Protein 6T7O (pdb70)

Solvent-accessible surface area: 7210 Å² total; per-residue (Å²): 211,37,77,48,59,152,39,187,24,126,33,138,147,57,18,42,11,106,64,0,0,95,51,0,52,141,57,57,94,71,26,7,6,0,27,0,112,118,53,119,15,11,0,0,0,36,88,79,222,81,55,67,16,0,7,16,50,9,144,200,53,83,52,58,155,44,187,22,132,28,131,160,52,18,52,23,88,73,0,0,96,54,0,56,155,78,63,85,61,23,9,5,0,21,3,144,119,66,110,11,15,0,0,0,37,92,69,218,81,47,76,25,0,3,15,53,10,144

Sequence (118 aa):
MIEIIRSKEFSLKPMDSSEEAVLQMNLLGHDDFFVFTDRETDGTSIVYRRKKDGKYGLIQTSMIEIIRSKEFSLKPMDSEEEEAVLQMNLLGHDDFFVFTDRETDGTSIVYRRKDGKYGLIQTS

B-factor: mean 35.86, std 9.88, range [21.12, 72.55]

Radius of gyration: 13.24 Å; Cα contacts (8 Å, |Δi|>4): 255; chains: 2; bounding box: 34×37×26 Å

Organism: Staphylococcus aureus (strain NCTC 8325 / PS 47) (NCBI:txid93061)

Nearest PDB structures (foldseek):
  6t7o-assembly1_B  TM=1.017E+00  e=2.211E-11  Staphylococcus aureus subsp. aureus NCTC 8325
  5nko-assembly1_B  TM=8.757E-01  e=3.775E-09  Staphylococcus aureus subsp. aureus NCTC 8325
  3ka5-assembly1_A  TM=9.323E-01  e=1.352E-07  Clostridium acetobutylicum
  3k2t-assembly1_A  TM=8.624E-01  e=4.654E-07  Listeria monocytogenes
  3lyv-assembly1_B-2  TM=8.028E-01  e=2.275E-07  Streptococcus pyogenes serotype M6

Secondary structure (DSSP, 8-state):
---EEEE--S--S-B-HHHHHHHHHHHT-SEEEEEBTTTSSEEEEEE-TTS-EEEEE--/---EEE---S--S-B-HHHHHHHHHHHT-SEEEEEBTTTSSEEEEEE-TTS-EEEEE--

Structure (mmCIF, N/CA/C/O backbone):
data_6T7O
#
_entry.id   6T7O
#
_cell.length_a   45.855
_cell.length_b   45.855
_cell.length_c   117.644
_cell.angle_alpha   90.000
_cell.angle_beta   90.000
_cell.angle_gamma   90.000
#
_symmetry.space_group_name_H-M   'P 41 21 2'
#
loop_
_entity.id
_entity.type
_entity.pdbx_description
1 polymer 'Ribosome hibernation promotion factor'
2 water water
#
loop_
_atom_site.group_PDB
_atom_site.id
_atom_site.type_symbol
_atom_site.label_atom_id
_atom_site.label_alt_id
_atom_site.label_comp_id
_atom_site.label_asym_id
_atom_site.label_entity_id
_atom_site.label_seq_id
_atom_site.pdbx_PDB_ins_code
_atom_site.Cartn_x
_atom_site.Cartn_y
_atom_site.Cartn_z
_atom_site.occupancy
_atom_site.B_iso_or_equiv
_atom_site.auth_seq_id
_atom_site.auth_comp_id
_atom_site.auth_asym_id
_atom_site.auth_atom_id
_atom_site.pdbx_PDB_model_num
ATOM 1 N N . MET A 1 1 ? -45.62900 8.05300 -13.42100 0.825 48.87823 1 MET A N 1
ATOM 2 C CA . MET A 1 1 ? -44.23600 8.43400 -13.59700 0.825 47.01409 1 MET A CA 1
ATOM 3 C C . MET A 1 1 ? -43.31600 7.42300 -12.94500 0.825 44.70060 1 MET A C 1
ATOM 4 O O . MET A 1 1 ? -43.74100 6.62500 -12.13100 0.825 43.82854 1 MET A O 1
ATOM 9 N N . ILE A 1 2 ? -42.05400 7.46000 -13.34400 1.000 41.55325 2 ILE A N 1
ATOM 10 C CA . ILE A 1 2 ? -41.02400 6.65500 -12.70900 1.000 42.89503 2 ILE A CA 1
ATOM 11 C C . ILE A 1 2 ? -40.53000 7.40900 -11.48700 1.000 43.05851 2 ILE A C 1
ATOM 12 O O . ILE A 1 2 ? -39.97800 8.50700 -11.61600 1.000 45.80853 2 ILE A O 1
ATOM 17 N N . GLU A 1 3 ? -40.71400 6.81100 -10.30700 0.901 38.31268 3 GLU A N 1
ATOM 18 C CA . GLU A 1 3 ? -40.30100 7.39100 -9.04200 0.901 39.03910 3 GLU A CA 1
ATOM 19 C C . GLU A 1 3 ? -39.05000 6.66900 -8.57200 0.901 37.37875 3 GLU A C 1
ATOM 20 O O . GLU A 1 3 ? -39.07400 5.46300 -8.30900 0.901 38.36820 3 GLU A O 1
ATOM 26 N N . ILE A 1 4 ? -37.95900 7.39700 -8.47500 1.000 36.60283 4 ILE A N 1
ATOM 27 C CA . ILE A 1 4 ? -36.66300 6.80300 -8.19900 1.000 37.72356 4 ILE A CA 1
ATOM 28 C C . ILE A 1 4 ? -36.18000 7.29700 -6.85300 1.000 38.17145 4 ILE A C 1
ATOM 29 O O . ILE A 1 4 ? -36.15300 8.50800 -6.61100 1.000 42.27887 4 ILE A O 1
ATOM 34 N N . ILE A 1 5 ? -35.81300 6.35600 -5.98000 1.000 36.35826 5 ILE A N 1
ATOM 35 C CA . ILE A 1 5 ? -35.41500 6.62500 -4.59200 1.000 38.54562 5 ILE A CA 1
ATOM 36 C C . ILE A 1 5 ? -33.97800 6.18200 -4.42900 1.000 39.18603 5 ILE A C 1
ATOM 37 O O . ILE A 1 5 ? -33.67500 4.99000 -4.56600 1.000 38.81423 5 ILE A O 1
ATOM 42 N N . ARG A 1 6 ? -33.09600 7.12500 -4.12400 1.000 39.49186 6 ARG A N 1
ATOM 43 C CA . ARG A 1 6 ? -31.70600 6.75500 -3.97600 1.000 40.74775 6 ARG A CA 1
ATOM 44 C C . ARG A 1 6 ? -31.52900 5.85800 -2.75200 1.000 38.37507 6 ARG A C 1
ATOM 45 O O . ARG A 1 6 ? -32.13800 6.07700 -1.68000 1.000 42.78021 6 ARG A O 1
ATOM 53 N N . SER A 1 7 ? -30.70400 4.83000 -2.90800 1.000 37.71280 7 SER A N 1
ATOM 54 C CA . SER A 1 7 ? -30.26500 4.02700 -1.77300 1.000 38.56405 7 SER A CA 1
ATOM 55 C C . SER A 1 7 ? -28.76200 3.84200 -1.80500 1.000 38.36389 7 SER A C 1
ATOM 56 O O . SER A 1 7 ? -28.09300 4.03900 -2.82200 1.000 40.79404 7 SER A O 1
ATOM 59 N N . LYS A 1 8 ? -28.22100 3.47600 -0.65600 1.000 39.86603 8 LYS A N 1
ATOM 60 C CA . LYS A 1 8 ? -26.79400 3.30300 -0.52000 1.000 41.63426 8 LYS A CA 1
ATOM 61 C C . LYS A 1 8 ? -26.32800 1.90600 -0.86100 1.000 39.26902 8 LYS A C 1
ATOM 62 O O . LYS A 1 8 ? -27.04900 0.93800 -0.69700 1.000 38.40504 8 LYS A O 1
ATOM 68 N N . GLU A 1 9 ? -25.09300 1.82300 -1.31500 1.000 36.82843 9 GLU A N 1
ATOM 69 C CA . GLU A 1 9 ? -24.41200 0.55900 -1.44600 1.000 34.76305 9 GLU A CA 1
ATOM 70 C C . GLU A 1 9 ? -24.38700 -0.12900 -0.09200 1.000 32.94713 9 GLU A C 1
ATOM 71 O O . GLU A 1 9 ? -24.23800 0.53100 0.92800 1.000 34.77958 9 GLU A O 1
ATOM 77 N N . PHE A 1 10 ? -24.52300 -1.44500 -0.08800 1.000 32.54485 10 PHE A N 1
ATOM 78 C CA . PHE A 1 10 ? -24.62300 -2.14800 1.19400 1.000 31.99089 10 PHE A CA 1
ATOM 79 C C . PHE A 1 10 ? -23.37200 -1.93500 2.03300 1.000 30.63735 10 PHE A C 1
ATOM 80 O O . PHE A 1 10 ? -23.44500 -1.60200 3.23800 1.000 31.04221 10 PHE A O 1
ATOM 88 N N . SER A 1 11 ? -22.21500 -2.12000 1.43800 1.000 30.93693 11 SER A N 1
ATOM 89 C CA . SER A 1 11 ? -20.97400 -1.92800 2.14900 1.000 30.95983 11 SER A CA 1
ATOM 90 C C . SER A 1 11 ? -19.98900 -1.26100 1.20900 1.000 32.86764 11 SER A C 1
ATOM 91 O O . SER A 1 11 ? -19.99900 -1.53200 0.00200 1.000 34.13311 11 SER A O 1
ATOM 94 N N . LEU A 1 12 ? -19.15000 -0.39500 1.74000 1.000 33.79359 12 LEU A N 1
ATOM 95 C CA . LEU A 1 12 ? -18.07700 0.15900 0.93700 1.000 34.09427 12 LEU A CA 1
ATOM 96 C C . LEU A 1 12 ? -16.80600 -0.64400 1.05500 1.000 33.78224 12 LEU A C 1
ATOM 97 O O . LEU A 1 12 ? -15.82900 -0.31900 0.38700 1.000 35.22474 12 LEU A O 1
ATOM 102 N N . LYS A 1 13 ? -16.80000 -1.68000 1.87900 1.000 31.89355 13 LYS A N 1
ATOM 103 C CA . LYS A 1 13 ? -15.61400 -2.49700 2.04600 1.000 33.03835 13 LYS A CA 1
ATOM 104 C C . LYS A 1 13 ? -15.38800 -3.28800 0.76700 1.000 30.32098 13 LYS A C 1
ATOM 105 O O . LYS A 1 13 ? -16.28400 -4.02500 0.37200 1.000 30.24940 13 LYS A O 1
ATOM 111 N N . PRO A 1 14 ? -14.22400 -3.19800 0.12200 1.000 30.89339 14 PRO A N 1
ATOM 112 C CA . PRO A 1 14 ? -13.98400 -4.03400 -1.05900 1.000 27.76358 14 PRO A CA 1
ATOM 113 C C . PRO A 1 14 ? -14.06500 -5.50000 -0.71300 1.000 27.06573 14 PRO A C 1
ATOM 114 O O . PRO A 1 14 ? -13.67500 -5.93900 0.37900 1.000 29.33583 14 PRO A O 1
ATOM 118 N N . MET A 1 15 ? -14.55900 -6.27900 -1.67300 1.000 24.63968 15 MET A N 1
ATOM 119 C CA . MET A 1 15 ? -14.64100 -7.70700 -1.47400 1.000 23.30085 15 MET A CA 1
ATOM 120 C C . MET A 1 15 ? -14.49300 -8.41000 -2.81300 1.000 21.65364 15 MET A C 1
ATOM 121 O O . MET A 1 15 ? -14.62600 -7.78400 -3.88800 1.000 24.37518 15 MET A O 1
ATOM 126 N N . ASP A 1 16 ? -14.25100 -9.70700 -2.73600 1.000 23.07257 16 ASP A N 1
ATOM 127 C CA . ASP A 1 16 ? -14.15000 -10.50700 -3.95000 1.000 23.39350 16 ASP A CA 1
ATOM 128 C C . ASP A 1 16 ? -15.54600 -10.91600 -4.41200 1.000 22.86341 16 ASP A C 1
ATOM 129 O O . ASP A 1 16 ? -16.50600 -10.91800 -3.65900 1.000 24.27819 16 ASP A O 1
ATOM 134 N N . SER A 1 17 ? -15.67300 -11.24700 -5.69600 1.000 24.42768 17 SER A N 1
ATOM 135 C CA A SER A 1 17 ? -16.97500 -11.61600 -6.22400 0.430 22.89183 17 SER A CA 1
ATOM 136 C CA B SER A 1 17 ? -16.99600 -11.57500 -6.18500 0.570 23.08925 17 SER A CA 1
ATOM 137 C C . SER A 1 17 ? -17.58800 -12.80200 -5.48700 1.000 23.29186 17 SER A C 1
ATOM 138 O O . SER A 1 17 ? -18.80100 -12.85400 -5.29500 1.000 24.17067 17 SER A O 1
ATOM 143 N N . GLU A 1 18 ? -16.76400 -13.77300 -5.08000 1.000 24.25978 18 GLU A N 1
ATOM 144 C CA . GLU A 1 18 ? -17.33600 -14.92100 -4.37500 1.000 23.48835 18 GLU A CA 1
ATOM 145 C C . GLU A 1 18 ? -17.87100 -14.49700 -3.00500 1.000 23.48478 18 GLU A C 1
ATOM 146 O O . GLU A 1 18 ? -18.87600 -15.05100 -2.53600 1.000 24.33808 18 GLU A O 1
ATOM 152 N N . GLU A 1 19 ? -17.27300 -13.47000 -2.41400 1.000 23.09703 19 GLU A N 1
ATOM 153 C CA . GLU A 1 19 ? -17.80100 -12.95000 -1.16200 1.000 23.93694 19 GLU A CA 1
ATOM 154 C C . GLU A 1 19 ? -19.06200 -12.14900 -1.39000 1.000 23.74265 19 GLU A C 1
ATOM 155 O O . GLU A 1 19 ? -19.97100 -12.14400 -0.54700 1.000 24.90422 19 GLU A O 1
ATOM 161 N N . ALA A 1 20 ? -19.17400 -11.46100 -2.53300 1.000 23.30677 20 ALA A N 1
ATOM 162 C CA . A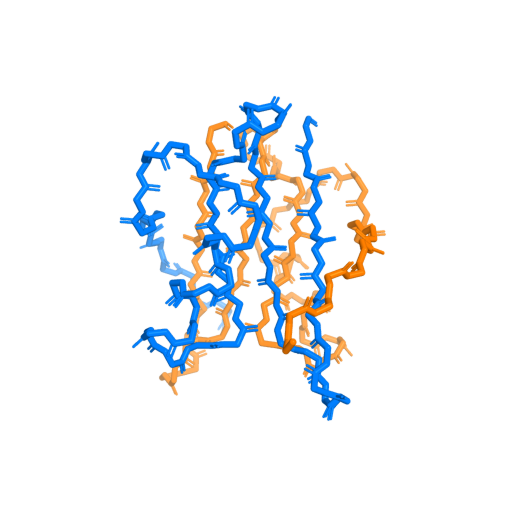LA A 1 20 ? -20.41800 -10.77800 -2.84500 1.000 21.68492 20 ALA A CA 1
ATOM 163 C C . ALA A 1 20 ? -21.55300 -11.76400 -3.05300 1.000 21.7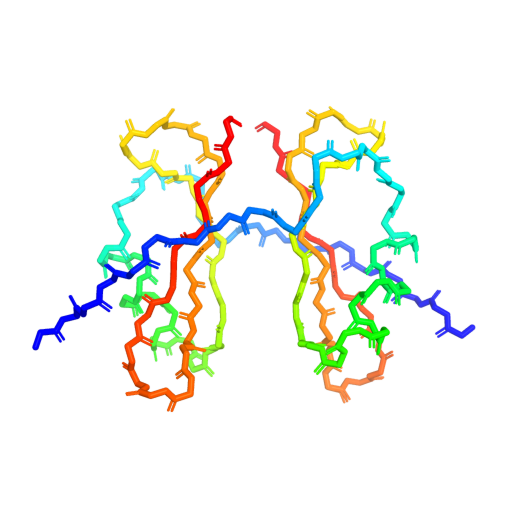0513 20 ALA A C 1
ATOM 164 O O . ALA A 1 20 ? -22.70000 -11.48400 -2.67100 1.000 24.13700 20 ALA A O 1
ATOM 166 N N . VAL A 1 21 ? -21.25700 -12.92800 -3.65700 1.000 22.47253 21 VAL A N 1
ATOM 167 C CA . VAL A 1 21 ? -22.27300 -13.96700 -3.78700 1.000 24.12169 21 VAL A CA 1
ATOM 168 C C . VAL A 1 21 ? -22.75300 -14.41600 -2.40800 1.000 24.18516 21 VAL A C 1
ATOM 169 O O . VAL A 1 21 ? -23.95800 -14.53500 -2.16300 1.000 25.14792 21 VAL A O 1
ATOM 173 N N . LEU A 1 22 ? -21.81200 -14.63100 -1.48900 1.000 24.88961 22 LEU A N 1
ATOM 174 C CA . LEU A 1 22 ? -22.23500 -14.98700 -0.13200 1.000 25.39922 22 LEU A CA 1
ATOM 175 C C . LEU A 1 22 ? -23.10700 -13.90900 0.47700 1.000 26.76304 22 LEU A C 1
ATOM 176 O O . LEU A 1 22 ? -24.07400 -14.22600 1.20100 1.000 28.57593 22 LEU A O 1
ATOM 181 N N . GLN A 1 23 ? -22.73200 -12.63700 0.29400 1.000 24.92315 23 GLN A N 1
ATOM 182 C CA . GLN A 1 23 ? -23.57000 -11.54500 0.79700 1.000 26.70453 23 GLN A CA 1
ATOM 183 C C . GLN A 1 23 ? -24.94200 -11.59400 0.17800 1.000 26.68726 23 GLN A C 1
ATOM 184 O O . GLN A 1 23 ? -25.96000 -11.45400 0.85500 1.000 29.34570 23 GLN A O 1
ATOM 190 N N . MET A 1 24 ? -24.98500 -11.70300 -1.15300 1.000 24.73823 24 MET A N 1
ATOM 191 C CA . MET A 1 24 ? -26.26600 -11.73100 -1.83300 1.000 25.54888 24 MET A CA 1
ATOM 192 C C . MET A 1 24 ? -27.15900 -12.84000 -1.29300 1.000 28.01161 24 MET A C 1
ATOM 193 O O . MET A 1 24 ? -28.36900 -12.63600 -1.08700 1.000 29.35775 24 MET A O 1
ATOM 198 N N . ASN A 1 25 ? -26.58600 -14.01300 -1.05600 1.000 28.43103 25 ASN A N 1
ATOM 199 C CA . ASN A 1 25 ? -27.37100 -15.13000 -0.55800 1.000 30.42141 25 ASN A CA 1
ATOM 200 C C . ASN A 1 25 ? -27.78400 -14.90600 0.88500 1.000 33.21897 25 ASN A C 1
ATOM 201 O O . ASN A 1 25 ? -28.90400 -15.25800 1.27700 1.000 34.74885 25 ASN A O 1
ATOM 206 N N . LEU A 1 26 ? -26.90100 -14.29300 1.67200 1.000 31.95587 26 LEU A N 1
ATOM 207 C CA . LEU A 1 26 ? -27.21800 -14.03700 3.06800 1.000 35.46182 26 LEU A CA 1
ATOM 208 C C . LEU A 1 26 ? -28.37700 -13.06600 3.16800 1.000 35.79511 26 LEU A C 1
ATOM 209 O O . LEU A 1 26 ? -29.25400 -13.20600 4.04100 1.000 38.39285 26 LEU A O 1
ATOM 214 N N . LEU A 1 27 ? -28.40500 -12.07900 2.27900 1.000 35.06303 27 LEU A N 1
ATOM 215 C CA . LEU A 1 27 ? -29.42000 -11.05200 2.24600 1.000 37.09112 27 LEU A CA 1
ATOM 216 C C . LEU A 1 27 ? -30.65500 -11.49800 1.49200 1.000 38.73630 27 LEU A C 1
ATOM 217 O O . LEU A 1 27 ? -31.71600 -10.87200 1.63400 1.000 43.17580 27 LEU A O 1
ATOM 222 N N . GLY A 1 28 ? -30.55900 -12.60600 0.76200 1.000 37.54771 28 GLY A N 1
ATOM 223 C CA . GLY A 1 28 ? -31.70800 -13.15300 0.06200 1.000 38.83286 28 GLY A CA 1
ATOM 224 C C . GLY A 1 28 ? -32.14600 -12.33200 -1.12300 1.000 39.33695 28 GLY A C 1
ATOM 225 O O . GLY A 1 28 ? -33.33500 -12.30100 -1.43700 1.000 41.27973 28 GLY A O 1
ATOM 226 N N . HIS A 1 29 ? -31.22700 -11.63000 -1.75800 1.000 38.09589 29 HIS A N 1
ATOM 227 C CA . HIS A 1 29 ? -31.53000 -10.80800 -2.91700 1.000 38.40938 29 HIS A CA 1
ATOM 228 C C . HIS A 1 29 ? -31.07800 -11.51300 -4.18200 1.000 33.42422 29 HIS A C 1
ATOM 229 O O . HIS A 1 29 ? -30.40600 -12.54300 -4.14000 1.000 36.30347 29 HIS A O 1
ATOM 236 N N A ASP A 1 30 ? -31.46700 -10.96100 -5.32500 0.577 32.60152 30 ASP A N 1
ATOM 237 N N B ASP A 1 30 ? -31.48600 -10.94900 -5.32200 0.423 32.43997 30 ASP A N 1
ATOM 238 C CA A ASP A 1 30 ? -31.07200 -11.54700 -6.60100 0.577 30.10023 30 ASP A CA 1
ATOM 239 C CA B ASP A 1 30 ? -31.13800 -11.48600 -6.63400 0.423 30.21773 30 ASP A CA 1
ATOM 240 C C A ASP A 1 30 ? -30.04200 -10.70100 -7.34400 0.577 28.01835 30 ASP A C 1
ATOM 241 C C B ASP A 1 30 ? -29.98200 -10.75300 -7.29700 0.423 27.74455 30 ASP A C 1
ATOM 242 O O A ASP A 1 30 ? -29.67300 -11.04500 -8.47300 0.577 27.63343 30 ASP A O 1
ATOM 243 O O B ASP A 1 30 ? -29.48900 -11.22000 -8.33300 0.423 26.21282 30 ASP A O 1
ATOM 252 N N . PHE A 1 31 ? -29.53100 -9.63900 -6.72300 1.000 25.46261 31 PHE A N 1
ATOM 253 C CA . PHE A 1 31 ? -28.34400 -8.94200 -7.19300 1.000 24.36210 31 PHE A CA 1
ATOM 254 C C . PHE A 1 31 ? -27.66700 -8.32900 -5.99100 1.000 22.96963 31 PHE A C 1
ATOM 255 O O . PHE A 1 31 ? -28.28300 -8.15500 -4.92900 1.000 25.03447 31 PHE A O 1
ATOM 263 N N . PHE A 1 32 ? -26.39400 -8.01600 -6.14800 1.000 22.64640 32 PHE A N 1
ATOM 264 C CA . PHE A 1 32 ? -25.68600 -7.37300 -5.04100 1.000 22.68852 32 PHE A CA 1
ATOM 265 C C . PHE A 1 32 ? -24.57600 -6.51200 -5.59600 1.000 21.59274 32 PHE A C 1
ATOM 266 O O . PHE A 1 32 ? -23.72000 -7.01500 -6.34300 1.000 22.72707 32 PHE A O 1
ATOM 274 N N . VAL A 1 33 ? -24.55800 -5.24300 -5.17300 1.000 22.92594 33 VAL A N 1
ATOM 275 C CA . VAL A 1 33 ? -23.59600 -4.25900 -5.64900 1.000 23.56609 33 VAL A CA 1
ATOM 276 C C . VAL A 1 33 ? -22.47000 -4.16600 -4.64000 1.000 21.79401 33 VAL A C 1
ATOM 277 O O . VAL A 1 33 ? -22.73100 -4.08100 -3.42700 1.000 25.15728 33 VAL A O 1
ATOM 281 N N . PHE A 1 34 ? -21.24400 -4.13200 -5.12700 1.000 24.06725 34 PHE A N 1
ATOM 282 C CA . PHE A 1 34 ? -20.08400 -4.09900 -4.24000 1.000 23.49282 34 PHE A CA 1
ATOM 283 C C . PHE A 1 34 ? -18.91000 -3.44600 -4.91700 1.000 24.91028 34 PHE A C 1
ATOM 284 O O . PHE A 1 34 ? -18.89200 -3.26200 -6.13300 1.000 24.62621 34 PHE A O 1
ATOM 292 N N . THR A 1 35 ? -17.94200 -3.02000 -4.10100 1.000 25.75438 35 THR A N 1
ATOM 293 C CA . THR A 1 35 ? -16.65800 -2.58000 -4.61200 1.000 26.05877 35 THR A CA 1
ATOM 294 C C . THR A 1 35 ? -15.77500 -3.81100 -4.73600 1.000 25.27907 35 THR A C 1
ATOM 295 O O . THR A 1 35 ? -15.60600 -4.56600 -3.77700 1.000 26.71778 35 THR A O 1
ATOM 299 N N . ASP A 1 36 ? -15.29300 -4.05500 -5.94600 1.000 26.29958 36 ASP A N 1
ATOM 300 C CA . ASP A 1 36 ? -14.60900 -5.27800 -6.29400 1.000 25.33181 36 ASP A CA 1
ATOM 301 C C . ASP A 1 36 ? -13.14800 -5.15300 -5.89600 1.000 28.36227 36 ASP A C 1
ATOM 302 O O . ASP A 1 36 ? -12.44800 -4.24700 -6.35900 1.000 30.35585 36 ASP A O 1
ATOM 307 N N . ARG A 1 37 ? -12.67200 -6.08500 -5.06400 1.000 28.00448 37 ARG A N 1
ATOM 308 C CA . ARG A 1 37 ? -11.27400 -6.05400 -4.65500 1.000 30.67250 37 ARG A CA 1
ATOM 309 C C . ARG A 1 37 ? -10.33000 -6.22600 -5.83700 1.000 34.02634 37 ARG A C 1
ATOM 310 O O . ARG A 1 37 ? -9.20600 -5.70500 -5.81200 1.000 35.62689 37 ARG A O 1
ATOM 318 N N . GLU A 1 38 ? -10.77400 -6.93900 -6.88400 1.000 33.81453 38 GLU A N 1
ATOM 319 C CA . GLU A 1 38 ? -9.90600 -7.20600 -8.03100 1.000 37.99119 38 GLU A CA 1
ATOM 320 C C . GLU A 1 38 ? -9.66600 -5.95700 -8.85000 1.000 40.21206 38 GLU A C 1
ATOM 321 O O . GLU A 1 38 ? -8.61300 -5.82500 -9.47400 1.000 43.55027 38 GLU A O 1
ATOM 327 N N . THR A 1 39 ? -10.63700 -5.05500 -8.91300 1.000 37.16413 39 THR A N 1
ATOM 328 C CA . THR A 1 39 ? -10.56600 -3.93400 -9.83500 1.000 38.97587 39 THR A CA 1
ATOM 329 C C . THR A 1 39 ? -10.58000 -2.57100 -9.17000 1.000 38.61705 39 THR A C 1
ATOM 330 O O . THR A 1 39 ? -10.29000 -1.58500 -9.85100 1.000 41.60750 39 THR A O 1
ATOM 334 N N . ASP A 1 40 ? -10.96500 -2.48200 -7.89200 0.826 36.93500 40 ASP A N 1
ATOM 335 C CA . ASP A 1 40 ? -11.26800 -1.23600 -7.18700 0.826 36.65999 40 ASP A CA 1
ATOM 336 C C . ASP A 1 40 ? -12.44600 -0.49900 -7.80100 0.826 36.99403 40 ASP A C 1
ATOM 337 O O . ASP A 1 40 ? -12.66400 0.67900 -7.50000 0.826 38.73252 40 ASP A O 1
ATOM 342 N N . GLY A 1 41 ? -13.21000 -1.16400 -8.65600 1.000 34.76449 41 GLY A N 1
ATOM 343 C CA . GLY A 1 41 ? -14.39400 -0.59500 -9.25500 1.000 34.05493 41 GLY A CA 1
ATOM 344 C C . GLY A 1 41 ? -15.67200 -1.24900 -8.74800 1.000 31.32035 41 GLY A C 1
ATOM 345 O O . GLY A 1 41 ? -15.68000 -2.17100 -7.93900 1.000 33.14174 41 GLY A O 1
ATOM 346 N N . THR A 1 42 ? -16.78200 -0.74100 -9.24900 1.000 28.64661 42 THR A N 1
ATOM 347 C CA . THR A 1 42 ? -18.08100 -1.26800 -8.85900 1.000 27.40390 42 THR A CA 1
ATOM 348 C C . THR A 1 42 ? -18.41700 -2.51100 -9.65100 1.000 25.22540 42 THR A C 1
ATOM 349 O O . THR A 1 42 ? -18.36000 -2.51400 -10.88600 1.000 28.16915 42 THR A O 1
ATOM 353 N N . SER A 1 43 ? -18.74000 -3.56600 -8.96700 1.000 24.00181 43 SER A N 1
ATOM 354 C CA . SER A 1 43 ? -19.20100 -4.79700 -9.57100 1.000 23.07234 43 SER A CA 1
ATOM 355 C C . SER A 1 43 ? -20.56900 -5.17600 -9.03800 1.000 22.96627 43 SER A C 1
ATOM 356 O O . SER A 1 43 ? -21.01600 -4.70600 -7.97400 1.000 23.44373 43 SER A O 1
ATOM 359 N N . ILE A 1 44 ? -21.25800 -6.02800 -9.79000 1.000 22.25293 44 ILE A N 1
ATOM 360 C CA . ILE A 1 44 ? -22.58100 -6.47100 -9.41900 1.000 21.20846 44 ILE A CA 1
ATOM 361 C C . ILE A 1 44 ? -22.64000 -7.96300 -9.68200 1.000 21.11847 44 ILE A C 1
ATOM 362 O O . ILE A 1 44 ? -22.42100 -8.41700 -10.81600 1.000 24.42873 44 ILE A O 1
ATOM 367 N N . VAL A 1 45 ? -22.91200 -8.74700 -8.65100 1.000 21.80071 45 VAL A N 1
ATOM 368 C CA . VAL A 1 45 ? -23.24700 -10.14700 -8.87500 1.000 21.17350 45 VAL A CA 1
ATOM 369 C C . VAL A 1 45 ? -24.75400 -10.28200 -8.91200 1.000 21.80366 45 VAL A C 1
ATOM 370 O O . VAL A 1 45 ? -25.49400 -9.46600 -8.37500 1.000 23.02528 45 VAL A O 1
ATOM 374 N N . TYR A 1 46 ? -25.21900 -11.31700 -9.59600 1.000 22.62320 46 TYR A N 1
ATOM 375 C CA . TYR A 1 46 ? -26.65100 -11.53000 -9.68600 1.000 22.74928 46 TYR A CA 1
ATOM 376 C C . TYR A 1 46 ? -26.95400 -13.01100 -9.83800 1.000 25.53927 46 TYR A C 1
ATOM 377 O O . TYR A 1 46 ? -26.11600 -13.81500 -10.23100 1.000 26.82214 46 TYR A O 1
ATOM 386 N N . ARG A 1 47 ? -28.16900 -13.35100 -9.47600 1.000 27.51344 47 ARG A N 1
ATOM 387 C CA . ARG A 1 47 ? -28.64000 -14.72500 -9.47600 1.000 31.08333 47 ARG A CA 1
ATOM 388 C C . ARG A 1 47 ? -29.17200 -15.06800 -10.86300 1.000 32.50781 47 ARG A C 1
ATOM 389 O O . ARG A 1 47 ? -30.05300 -14.38600 -11.38600 1.000 35.69558 47 ARG A O 1
ATOM 397 N N . ARG A 1 48 ? -28.62600 -16.12800 -11.46000 1.000 32.74395 48 ARG A N 1
ATOM 398 C CA . ARG A 1 48 ? -29.20100 -16.64900 -12.69600 1.000 36.18192 48 ARG A CA 1
ATOM 399 C C . ARG A 1 48 ? -30.24700 -17.71100 -12.37400 1.000 39.17235 48 ARG A C 1
ATOM 400 O O . ARG A 1 48 ? -30.22100 -18.32400 -11.31100 1.000 37.90995 48 ARG A O 1
ATOM 408 N N A LYS A 1 49 ? -31.17600 -17.93400 -13.31700 0.491 42.09114 49 LYS A N 1
ATOM 409 N N B LYS A 1 49 ? -31.17800 -17.91500 -13.32000 0.509 42.50654 49 LYS A N 1
ATOM 410 C CA A LYS A 1 49 ? -32.21100 -18.93800 -13.08100 0.491 43.74709 49 LYS A CA 1
ATOM 411 C CA B LYS A 1 49 ? -32.20500 -18.93500 -13.13800 0.509 44.58519 49 LYS A CA 1
ATOM 412 C C A LYS A 1 49 ? -31.67300 -20.36400 -13.15200 0.491 45.39551 49 LYS A C 1
ATOM 413 C C B LYS A 1 49 ? -31.58800 -20.32100 -12.98400 0.509 46.01266 49 LYS A C 1
ATOM 414 O O A LYS A 1 49 ? -32.38300 -21.29500 -12.74800 0.491 46.67620 49 LYS A O 1
ATOM 415 O O B LYS A 1 49 ? -32.12600 -21.16500 -12.25300 0.509 47.42356 49 LYS A O 1
ATOM 426 N N . ASP A 1 50 ? -30.44000 -20.55600 -13.62500 1.000 45.01066 50 ASP A N 1
ATOM 427 C CA . ASP A 1 50 ? -29.82300 -21.87300 -13.68100 1.000 45.94273 50 ASP A CA 1
ATOM 428 C C . ASP A 1 50 ? -28.94900 -22.18000 -12.48600 1.000 45.37956 50 ASP A C 1
ATOM 429 O O . ASP A 1 50 ? -28.20600 -23.16300 -12.51800 1.000 46.65693 50 ASP A O 1
ATOM 434 N N . GLY A 1 51 ? -29.02400 -21.38000 -11.43300 1.000 43.91013 51 GLY A N 1
ATOM 435 C CA . GLY A 1 51 ? -28.25900 -21.64200 -10.23800 1.000 41.97986 51 GLY A CA 1
ATOM 436 C C . GLY A 1 51 ? -26.84900 -21.11400 -10.27600 1.000 40.18263 51 GLY A C 1
ATOM 437 O O . GLY A 1 51 ? -26.16000 -21.14100 -9.25200 1.000 42.00439 51 GLY A O 1
ATOM 438 N N . LYS A 1 52 ? -26.38600 -20.62700 -11.41800 1.000 36.61585 52 LYS A N 1
ATOM 439 C CA . LYS A 1 52 ? -25.09000 -19.98800 -11.47500 1.000 34.02538 52 LYS A CA 1
ATOM 440 C C . LYS A 1 52 ? -25.25700 -18.50300 -11.14100 1.000 30.15071 52 LYS A C 1
ATOM 441 O O . LYS A 1 52 ? -26.36200 -18.00200 -10.92000 1.000 30.33753 52 LYS A O 1
ATOM 447 N N . TYR A 1 53 ? -24.15300 -17.80400 -11.04400 1.000 26.96691 53 TYR A N 1
ATOM 448 C CA . TYR A 1 53 ? -24.14700 -16.40300 -10.69200 1.000 26.09230 53 TYR A CA 1
ATOM 449 C C . TYR A 1 53 ? -23.52500 -15.62100 -11.80900 1.000 27.77130 53 TYR A C 1
ATOM 450 O O . TYR A 1 53 ? -22.56900 -16.08500 -12.41900 1.000 31.26661 53 TYR A O 1
ATOM 459 N N . GLY A 1 54 ? -24.09100 -14.45900 -12.08500 1.000 26.41394 54 GLY A N 1
ATOM 460 C CA . GLY A 1 54 ? -23.51100 -13.55700 -13.03900 1.000 25.77448 54 GLY A CA 1
ATOM 461 C C . GLY A 1 54 ? -22.71300 -12.48800 -12.36300 1.000 25.44194 54 GLY A C 1
ATOM 462 O O . GLY A 1 54 ? -22.96500 -12.15900 -11.20200 1.000 25.84018 54 GLY A O 1
ATOM 463 N N . LEU A 1 55 ? -21.75500 -11.92500 -13.07900 1.000 25.43486 55 LEU A N 1
ATOM 464 C CA . LEU A 1 55 ? -20.91600 -10.85400 -12.55200 1.000 24.85501 55 LEU A CA 1
ATOM 465 C C . LEU A 1 55 ? -20.76400 -9.77700 -13.60400 1.000 25.09083 55 LEU A C 1
ATOM 466 O O . LEU A 1 55 ? -20.31500 -10.07300 -14.72200 1.000 27.67735 55 LEU A O 1
ATOM 471 N N . ILE A 1 56 ? -21.11400 -8.54000 -13.26300 1.000 23.61730 56 ILE A N 1
ATOM 472 C CA . ILE A 1 56 ? -20.86400 -7.40000 -14.13000 1.000 25.67020 56 ILE A CA 1
ATOM 473 C C . ILE A 1 56 ? -19.76700 -6.62600 -13.45000 1.000 26.27568 56 ILE A C 1
ATOM 474 O O . ILE A 1 56 ? -20.00400 -6.11100 -12.36200 1.000 26.20081 56 ILE A O 1
ATOM 479 N N . GLN A 1 57 ? -18.57400 -6.56900 -14.05200 1.000 30.10753 57 GLN A N 1
ATOM 480 C CA . GLN A 1 57 ? -17.45100 -5.81500 -13.51800 1.000 32.29574 57 GLN A CA 1
ATOM 481 C C . GLN A 1 57 ? -17.33100 -4.52200 -14.29700 1.000 33.14959 57 GLN A C 1
ATOM 482 O O . GLN A 1 57 ? -17.04300 -4.53400 -15.50000 1.000 37.29011 57 GLN A O 1
ATOM 488 N N . THR A 1 58 ? -17.52300 -3.40700 -13.63100 1.000 32.06425 58 THR A N 1
ATOM 489 C CA . THR A 1 58 ? -17.36800 -2.12700 -14.29000 1.000 33.44472 58 THR A CA 1
ATOM 490 C C . THR A 1 58 ? -16.08300 -1.47300 -13.82500 1.000 37.53329 58 THR A C 1
ATOM 491 O O . THR A 1 58 ? -15.53500 -1.82600 -12.77700 1.000 37.68615 58 THR A O 1
ATOM 495 N N . SER A 1 59 ? -15.57800 -0.53700 -14.63500 1.000 43.54528 59 SER A N 1
ATOM 496 C CA . SER A 1 59 ? -14.41900 0.24900 -14.20800 1.000 49.60390 59 SER A CA 1
ATOM 497 C C . SER A 1 59 ? -14.36800 1.57100 -14.94500 1.000 51.48519 59 SER A C 1
ATOM 498 O O . SER A 1 59 ? -15.06100 1.70900 -15.93800 1.000 53.10612 59 SER A O 1
ATOM 501 N N . MET B 1 1 ? -19.92000 -25.12500 -5.41900 1.000 57.26445 1 MET B N 1
ATOM 502 C CA . MET B 1 1 ? -21.25400 -24.57200 -5.25800 1.000 55.89536 1 MET B CA 1
ATOM 503 C C . MET B 1 1 ? -21.39500 -23.18900 -5.91900 1.000 47.56505 1 MET B C 1
ATOM 504 O O . MET B 1 1 ? -22.49900 -22.82800 -6.32400 1.000 48.84212 1 MET B O 1
ATOM 509 N N . ILE B 1 2 ? -20.30900 -22.41700 -6.07200 1.000 39.72116 2 ILE B N 1
ATOM 510 C CA . ILE B 1 2 ? -20.40400 -21.05000 -6.58900 1.000 34.42415 2 ILE B CA 1
ATOM 511 C C . ILE B 1 2 ? -19.71100 -21.00300 -7.94800 1.000 33.70705 2 ILE B C 1
ATOM 512 O O . ILE B 1 2 ? -18.48700 -21.15500 -8.03200 1.000 36.31068 2 ILE B O 1
ATOM 517 N N . GLU B 1 3 ? -20.48600 -20.76300 -9.00800 1.000 31.46801 3 GLU B N 1
ATOM 518 C CA . GLU B 1 3 ? -19.96800 -20.56300 -10.35700 1.000 30.13432 3 GLU B CA 1
ATOM 519 C C . GLU B 1 3 ? -20.37500 -19.16200 -10.80100 1.000 28.30416 3 GLU B C 1
ATOM 520 O O . GLU B 1 3 ? -21.57000 -18.85100 -10.85800 1.000 28.99311 3 GLU B O 1
ATOM 526 N N . ILE B 1 4 ? -19.38600 -18.31100 -11.05200 1.000 27.10939 4 ILE B N 1
ATOM 527 C CA . ILE B 1 4 ? -19.57700 -16.90200 -11.38800 1.000 26.01245 4 ILE B CA 1
ATOM 528 C C . ILE B 1 4 ? -19.15400 -16.72900 -12.83300 1.000 27.31418 4 ILE B C 1
ATOM 529 O O . ILE B 1 4 ? -18.01500 -17.06400 -13.21900 1.000 29.76412 4 ILE B O 1
ATOM 534 N N . ILE B 1 5 ? -20.08100 -16.22800 -13.63000 1.000 27.32728 5 ILE B N 1
ATOM 535 C CA . ILE B 1 5 ? -19.88900 -16.06200 -15.07000 1.000 28.03586 5 ILE B CA 1
ATOM 536 C C . ILE B 1 5 ? -19.99400 -14.58800 -15.38700 1.000 28.84480 5 ILE B C 1
ATOM 537 O O . ILE B 1 5 ? -21.05500 -13.98400 -15.18800 1.000 30.01067 5 ILE B O 1
ATOM 542 N N . ARG B 1 6 ? -18.91800 -14.00000 -15.89000 1.000 27.93455 6 ARG B N 1
ATOM 543 C CA . ARG B 1 6 ? -19.00600 -12.57600 -16.20600 1.000 31.30976 6 ARG B CA 1
ATOM 544 C C . ARG B 1 6 ? -19.95000 -12.30300 -17.37500 1.000 31.58314 6 ARG B C 1
ATOM 545 O O . ARG B 1 6 ? -20.00200 -13.05100 -18.36900 1.000 35.42568 6 ARG B O 1
ATOM 553 N N . SER B 1 7 ? -20.68300 -11.20600 -17.25600 1.000 31.18623 7 SER B N 1
ATOM 554 C CA . SER B 1 7 ? -21.41700 -10.65500 -18.38600 1.000 30.63542 7 SER B CA 1
ATOM 555 C C . SER B 1 7 ? -21.15700 -9.15800 -18.48000 1.000 31.98418 7 SER B C 1
ATOM 556 O O . SER B 1 7 ? -20.57500 -8.51800 -17.59000 1.000 34.91671 7 SER B O 1
ATOM 559 N N . LYS B 1 8 ? -21.58700 -8.57800 -19.58900 1.000 33.59689 8 LYS B N 1
ATOM 560 C CA . LYS B 1 8 ? -21.24400 -7.21200 -19.88700 1.000 35.47796 8 LYS B CA 1
ATOM 561 C C . LYS B 1 8 ? -22.41700 -6.30700 -19.59800 1.000 33.10809 8 LYS B C 1
ATOM 562 O O . LYS B 1 8 ? -23.57400 -6.71400 -19.66300 1.000 33.18553 8 LYS B O 1
ATOM 568 N N . GLU B 1 9 ? -22.09400 -5.06700 -19.32200 1.000 31.82984 9 GLU B N 1
ATOM 569 C CA . GLU B 1 9 ? -23.07100 -4.04000 -19.15900 1.000 31.99979 9 GLU B CA 1
ATOM 570 C C . GLU B 1 9 ? -23.77800 -3.92600 -20.49500 1.000 30.22005 9 GLU B C 1
ATOM 571 O O . GLU B 1 9 ? -23.15500 -4.08900 -21.52700 1.000 32.13993 9 GLU B O 1
ATOM 577 N N . PHE B 1 10 ? -25.07500 -3.67100 -20.46600 1.000 28.39095 10 PHE B N 1
ATOM 578 C CA . PHE B 1 10 ? -25.85800 -3.56100 -21.70100 1.000 29.51815 10 PHE B CA 1
ATOM 579 C C . PHE B 1 10 ? -25.28600 -2.49100 -22.59500 1.000 29.15552 10 PHE B C 1
ATOM 580 O O . PHE B 1 10 ? -25.05500 -2.71400 -23.80600 1.000 30.36316 10 PHE B O 1
ATOM 588 N N . SER B 1 11 ? -25.07800 -1.31300 -22.04500 1.000 28.74629 11 SER B N 1
ATOM 589 C CA . SER B 1 11 ? -24.54000 -0.18300 -22.79300 1.000 30.32520 11 SER B CA 1
ATOM 590 C C . SER B 1 11 ? -23.51700 0.54400 -21.93800 1.000 32.29929 11 SER B C 1
ATOM 591 O O . SER B 1 11 ? -23.73200 0.73400 -20.72900 1.000 36.05227 11 SER B O 1
ATOM 594 N N . LEU B 1 12 ? -22.42000 0.97600 -22.54400 1.000 34.94164 12 LEU B N 1
ATOM 595 C CA . LEU B 1 12 ? -21.51400 1.86000 -21.82800 1.000 36.82939 12 LEU B CA 1
ATOM 596 C C . LEU B 1 12 ? -21.85800 3.32600 -22.01400 1.000 39.71312 12 LEU B C 1
ATOM 597 O O . LEU B 1 12 ? -21.23100 4.18600 -21.37300 1.000 43.74482 12 LEU B O 1
ATOM 602 N N . LYS B 1 13 ? -22.78500 3.64400 -22.89700 1.000 38.88604 13 LYS B N 1
ATOM 603 C CA . LYS B 1 13 ? -23.12000 5.03300 -23.08100 1.000 40.63573 13 LYS B CA 1
ATOM 604 C C . LYS B 1 13 ? -23.81400 5.51900 -21.83300 1.000 38.57838 13 LYS B C 1
ATOM 605 O O . LYS B 1 13 ? -24.70400 4.86200 -21.33800 1.000 38.27802 13 LYS B O 1
ATOM 611 N N . PRO B 1 14 ? -23.43000 6.68200 -21.33400 1.000 37.17205 14 PRO B N 1
ATOM 612 C CA . PRO B 1 14 ? -24.08300 7.18200 -20.13000 1.000 35.70266 14 PRO B CA 1
ATOM 613 C C . PRO B 1 14 ? -25.53400 7.48000 -20.40100 1.000 36.04039 14 PRO B C 1
ATOM 614 O O . PRO B 1 14 ? -25.93000 7.94300 -21.48200 1.000 39.81729 14 PRO B O 1
ATOM 618 N N . MET B 1 15 ? -26.34300 7.12300 -19.41600 1.000 33.46114 15 MET B N 1
ATOM 619 C CA . MET B 1 15 ? -27.76300 7.35700 -19.48100 1.000 33.06797 15 MET B CA 1
ATOM 620 C C . MET B 1 15 ? -28.20700 7.81500 -18.11300 1.000 32.46370 15 MET B C 1
ATOM 621 O O . MET B 1 15 ? -27.49500 7.62100 -17.11600 1.000 33.33492 15 MET B O 1
ATOM 626 N N . ASP B 1 16 ? -29.35600 8.49200 -18.06600 0.892 32.05715 16 ASP B N 1
ATOM 627 C CA . ASP B 1 16 ? -29.86200 8.89600 -16.77200 0.892 35.28316 16 ASP B CA 1
ATOM 628 C C . ASP B 1 16 ? -30.70300 7.77600 -16.18300 0.892 33.40151 16 ASP B C 1
ATOM 629 O O . ASP B 1 16 ? -30.95200 6.74000 -16.81100 0.892 30.48323 16 ASP B O 1
ATOM 634 N N . SER B 1 17 ? -31.06700 7.92600 -14.91800 1.000 34.13411 17 SER B N 1
ATOM 635 C CA . SER B 1 17 ? -31.68600 6.82400 -14.20100 1.0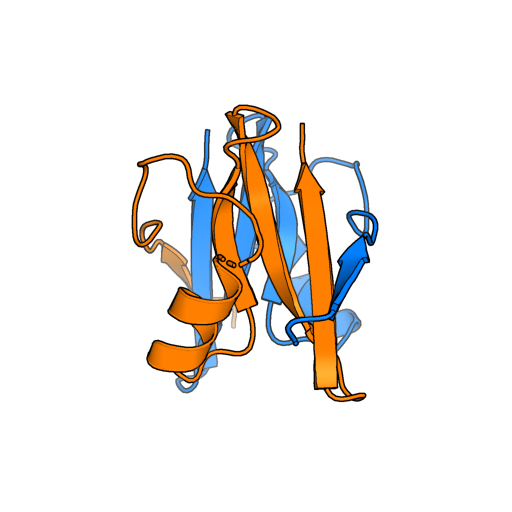00 33.37373 17 SER B CA 1
ATOM 636 C C . SER B 1 17 ? -33.06000 6.49000 -14.76700 1.000 30.81851 17 SER B C 1
ATOM 637 O O . SER B 1 17 ? -33.45300 5.32000 -14.75600 1.00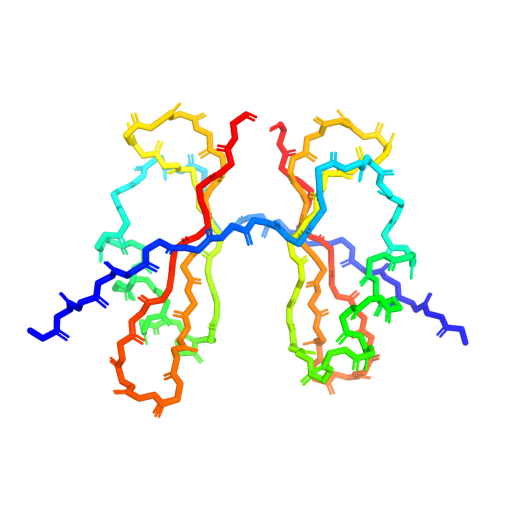0 30.49718 17 SER B O 1
ATOM 640 N N A GLU B 1 18 ? -33.79600 7.44600 -15.25700 0.231 30.96610 18 GLU B N 1
ATOM 641 N N B GLU B 1 18 ? -33.79300 7.48900 -15.28400 0.653 30.84516 18 GLU B N 1
ATOM 642 C CA A GLU B 1 18 ? -35.12600 7.22500 -15.80700 0.231 31.42293 18 GLU B CA 1
ATOM 643 C CA B GLU B 1 18 ? -35.13000 7.22800 -15.81700 0.653 32.52253 18 GLU B CA 1
ATOM 644 C C A GLU B 1 18 ? -35.06000 6.36600 -17.07100 0.231 31.02244 18 GLU B C 1
ATOM 645 C C B GLU B 1 18 ? -35.08000 6.36400 -17.07900 0.653 29.14459 18 GLU B C 1
ATOM 646 O O A GLU B 1 18 ? -35.94900 5.46300 -17.26200 0.231 31.6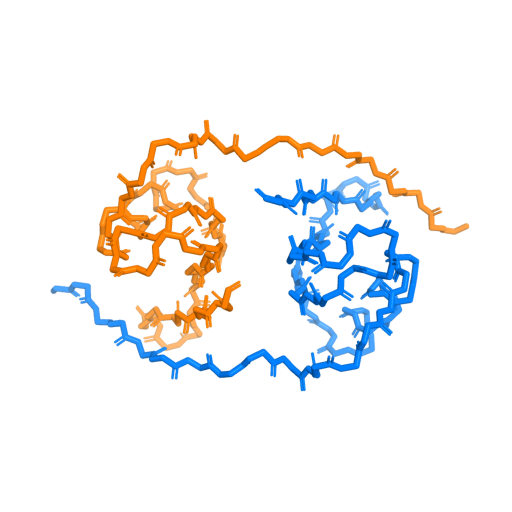0053 18 GLU B O 1
ATOM 647 O O B GLU B 1 18 ? -35.93000 5.48900 -17.27600 0.653 31.42246 18 GLU B O 1
ATOM 658 N N B GLU B 1 19 ? -34.09100 6.59800 -17.93200 0.653 27.74403 19 GLU B N 1
ATOM 659 N N C GLU B 1 19 ? -34.11700 6.60200 -17.93300 0.116 27.64719 19 GLU B N 1
ATOM 660 C CA B GLU B 1 19 ? -33.80500 5.75300 -19.10500 0.653 27.20787 19 GLU B CA 1
ATOM 661 C CA C GLU B 1 19 ? -33.79700 5.78000 -19.12100 0.116 27.49666 19 GLU B CA 1
ATOM 662 C C B GLU B 1 19 ? -33.25700 4.39100 -18.69900 0.653 25.92963 19 GLU B C 1
ATOM 663 C C C GLU B 1 19 ? -33.23900 4.41900 -18.69600 0.116 26.05209 19 GLU B C 1
ATOM 664 O O B GLU B 1 19 ? -33.51500 3.38400 -19.37500 0.653 26.21056 19 GLU B O 1
ATOM 665 O O C GLU B 1 19 ? -33.61200 3.38000 -19.28300 0.116 24.79174 19 GLU B O 1
ATOM 676 N N . ALA B 1 20 ? -32.50500 4.31700 -17.60400 1.000 26.27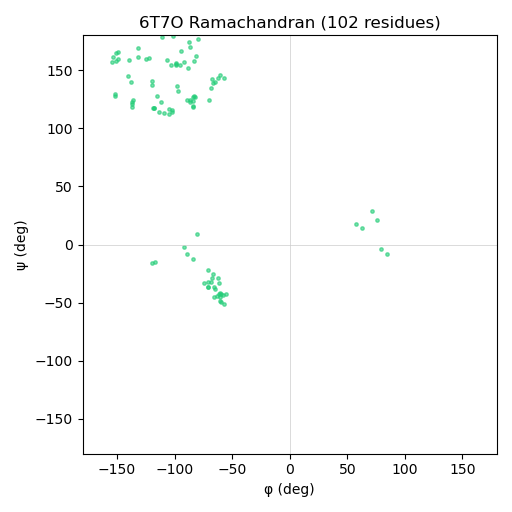183 20 ALA B N 1
ATOM 677 C CA . ALA B 1 20 ? -32.13700 2.98600 -17.12300 1.000 25.19321 20 ALA B CA 1
ATOM 678 C C . ALA B 1 20 ? -33.36700 2.19800 -16.66200 1.000 23.65096 20 ALA B C 1
ATOM 679 O O . ALA B 1 20 ? -33.47200 1.01200 -16.93000 1.000 24.19141 20 ALA B O 1
ATOM 681 N N . VAL B 1 21 ? -34.30800 2.85200 -15.98000 1.000 24.94443 21 VAL B N 1
ATOM 682 C CA . VAL B 1 21 ? -35.53000 2.16000 -15.58700 1.000 24.63023 21 VAL B CA 1
ATOM 683 C C . VAL B 1 21 ? -36.29200 1.68100 -16.81700 1.000 27.01462 21 VAL B C 1
ATOM 684 O O . VAL B 1 21 ? -36.79000 0.56000 -16.85200 1.000 26.51682 21 VAL B O 1
ATOM 688 N N . LEU B 1 22 ? -36.37700 2.52700 -17.84700 1.000 26.24039 22 LEU B N 1
ATOM 689 C CA . LEU B 1 22 ? -37.04600 2.08500 -19.05100 1.000 27.56582 22 LEU B CA 1
ATOM 690 C C . LEU B 1 22 ? -36.35600 0.86800 -19.65900 1.000 26.07720 22 LEU B C 1
ATOM 691 O O . LEU B 1 22 ? -37.04000 -0.04400 -20.15900 1.000 26.56063 22 LEU B O 1
ATOM 696 N N . GLN B 1 23 ? -35.02600 0.85700 -19.68300 1.000 24.89670 23 GLN B N 1
ATOM 697 C CA . GLN B 1 23 ? -34.30600 -0.30300 -20.19400 1.000 26.75923 23 GLN B CA 1
ATOM 698 C C . GLN B 1 23 ? -34.57300 -1.51300 -19.35000 1.000 24.27116 23 GLN B C 1
ATOM 699 O O . GLN B 1 23 ? -34.81700 -2.60100 -19.86400 1.000 28.22532 23 GLN B O 1
ATOM 705 N N . MET B 1 24 ? -34.53200 -1.34300 -18.02600 1.000 25.19571 24 MET B N 1
ATOM 706 C CA . MET B 1 24 ? -34.81900 -2.45600 -17.13800 1.000 24.33318 24 MET B CA 1
ATOM 707 C C . MET B 1 24 ? -36.20800 -3.02400 -17.39600 1.000 26.09646 24 MET B C 1
ATOM 708 O O . MET B 1 24 ? -36.39300 -4.24400 -17.42800 1.000 26.90119 24 MET B O 1
ATOM 713 N N . ASN B 1 25 ? -37.18500 -2.14300 -17.58000 1.000 26.32996 25 ASN B N 1
ATOM 714 C CA . ASN B 1 25 ? -38.56200 -2.54300 -17.77000 1.000 27.63324 25 ASN B CA 1
ATOM 715 C C . ASN B 1 25 ? -38.76100 -3.25300 -19.09700 1.000 28.00639 25 ASN B C 1
ATOM 716 O O . ASN B 1 25 ? -39.59100 -4.15800 -19.18700 1.000 29.18566 25 ASN B O 1
ATOM 721 N N . LEU B 1 26 ? -37.99200 -2.86800 -20.12300 1.000 27.36052 26 LEU B N 1
ATOM 722 C CA . LEU B 1 26 ? -38.13700 -3.52400 -21.41100 1.000 30.61652 26 LEU B CA 1
ATOM 723 C C . LEU B 1 26 ? -37.58200 -4.94200 -21.34000 1.000 32.68413 26 LEU B C 1
ATOM 724 O O . LEU B 1 26 ? -38.11000 -5.85800 -21.99000 1.000 33.68466 26 LEU B O 1
ATOM 729 N N . LEU B 1 27 ? -36.50000 -5.13700 -20.58600 1.000 34.45065 27 LEU B N 1
ATOM 730 C CA . LEU B 1 27 ? -35.92800 -6.46200 -20.32600 1.000 36.78649 27 LEU B CA 1
ATOM 731 C C . LEU B 1 27 ? -36.77500 -7.33400 -19.41300 1.000 36.35733 27 LEU B C 1
ATOM 732 O O . LEU B 1 27 ? -36.56500 -8.55300 -19.36900 1.000 37.69258 27 LEU B O 1
ATOM 737 N N . GLY B 1 28 ? -37.64300 -6.74700 -18.60800 1.000 34.90931 28 GLY B N 1
ATOM 738 C CA . GLY B 1 28 ? -38.32900 -7.53700 -17.61500 1.000 33.89118 28 GLY B CA 1
ATOM 739 C C . GLY B 1 28 ? -37.46600 -7.88700 -16.42600 1.000 34.51191 28 GLY B C 1
ATOM 740 O O . GLY B 1 28 ? -37.77300 -8.84800 -15.70500 1.000 37.74022 28 GLY B O 1
ATOM 741 N N . HIS B 1 29 ? -36.39600 -7.13400 -16.19300 1.000 29.63967 29 HIS B N 1
ATOM 742 C CA . HIS B 1 29 ? -35.46400 -7.41300 -15.11700 1.000 28.65392 29 HIS B CA 1
ATOM 743 C C . HIS B 1 29 ? -35.84100 -6.60900 -13.89200 1.000 28.27895 29 HIS B C 1
ATOM 744 O O . HIS B 1 29 ? -36.67300 -5.68600 -13.91800 1.000 28.03173 29 HIS B O 1
ATOM 751 N N . ASP B 1 30 ? -35.25300 -6.98800 -12.78400 1.000 28.00757 30 ASP B N 1
ATOM 752 C CA A ASP B 1 30 ? -35.49600 -6.23800 -11.55800 0.517 29.27211 30 ASP B CA 1
ATOM 753 C CA B ASP B 1 30 ? -35.46900 -6.29300 -11.51700 0.483 29.67244 30 ASP B CA 1
ATOM 754 C C . 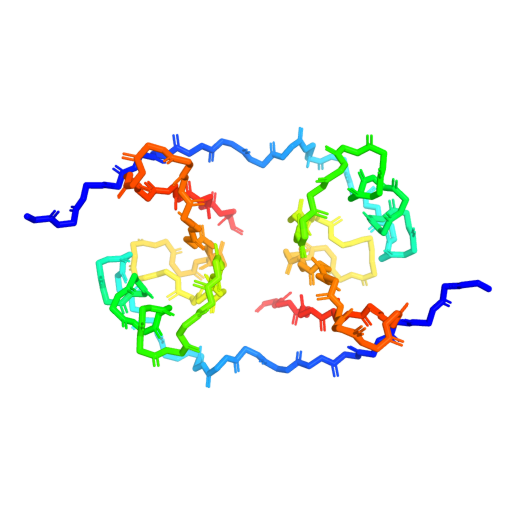ASP B 1 30 ? -34.29600 -5.40200 -11.13600 1.000 28.02133 30 ASP B C 1
ATOM 755 O O . ASP B 1 30 ? -34.36300 -4.72100 -10.09400 1.000 28.10262 30 ASP B O 1
ATOM 764 N N . PHE B 1 31 ? -33.22100 -5.38400 -11.92300 1.000 25.36168 31 PHE B N 1
ATOM 765 C CA . PHE B 1 31 ? -32.13400 -4.45200 -11.70600 1.000 23.42313 31 PHE B CA 1
ATOM 766 C C . PHE B 1 31 ? -31.54000 -4.15700 -13.07400 1.000 23.14035 31 PHE B C 1
ATOM 767 O O . PHE B 1 31 ? -31.70600 -4.94600 -14.01800 1.000 23.72620 31 PHE B O 1
ATOM 775 N N . PHE B 1 32 ? -30.82700 -3.04700 -13.16300 1.000 22.43658 32 PHE B N 1
ATOM 776 C CA . PHE B 1 32 ? -30.15000 -2.72300 -14.42200 1.000 23.22354 32 PHE B CA 1
ATOM 777 C C . PHE B 1 32 ? -28.92300 -1.88800 -14.11900 1.000 23.58149 32 PHE B C 1
ATOM 778 O O . PHE B 1 32 ? -29.02600 -0.86100 -13.43900 1.000 25.59294 32 PHE B O 1
ATOM 786 N N . VAL B 1 33 ? -27.78100 -2.29900 -14.67200 1.000 22.46054 33 VAL B N 1
ATOM 787 C CA . VAL B 1 33 ? -26.50500 -1.64700 -14.44700 1.000 23.39509 33 VAL B CA 1
ATOM 788 C C . VAL B 1 33 ? -26.23100 -0.69700 -15.59300 1.000 23.82074 33 VAL B C 1
ATOM 789 O O . VAL B 1 33 ? -26.37500 -1.09400 -16.76100 1.000 24.87143 33 VAL B O 1
ATOM 793 N N . PHE B 1 34 ? -25.84400 0.53200 -15.28100 1.000 24.70319 34 PHE B N 1
ATOM 794 C CA . PHE B 1 34 ? -25.56300 1.50800 -16.35200 1.000 24.74324 34 PHE B CA 1
ATOM 795 C C . PHE B 1 34 ? -24.51500 2.50000 -15.88600 1.000 25.75322 34 PHE B C 1
ATOM 796 O O . PHE B 1 34 ? -24.16100 2.56700 -14.70400 1.000 28.37799 34 PHE B O 1
ATOM 804 N N . THR B 1 35 ? -23.94500 3.22000 -16.84400 1.000 27.29270 35 THR B N 1
ATOM 805 C CA . THR B 1 35 ? -23.07400 4.33000 -16.54300 1.000 29.94580 35 THR B CA 1
ATOM 806 C C . THR B 1 35 ? -23.94700 5.56000 -16.42800 1.000 31.39393 35 THR B C 1
ATOM 807 O O . THR B 1 35 ? -24.72500 5.88000 -17.34100 1.000 31.48500 35 THR B O 1
ATOM 811 N N . ASP B 1 36 ? -23.84500 6.22100 -15.29500 0.952 30.02290 36 ASP B N 1
ATOM 812 C CA . ASP B 1 36 ? -24.76100 7.28800 -14.95100 0.952 30.77398 36 ASP B CA 1
ATOM 813 C C . ASP B 1 36 ? -24.32800 8.59200 -15.59000 0.952 32.78788 36 ASP B C 1
ATOM 814 O O . ASP B 1 36 ? -23.17800 9.00800 -15.45700 0.952 34.49997 36 ASP B O 1
ATOM 819 N N . ARG B 1 37 ? -25.25600 9.23500 -16.30200 0.918 32.48895 37 ARG B N 1
ATOM 820 C CA . ARG B 1 37 ? -24.96100 10.52600 -16.90200 0.918 36.34430 37 ARG B CA 1
ATOM 821 C C . ARG B 1 37 ? -24.75100 11.60100 -15.84600 0.918 39.61996 37 ARG B C 1
ATOM 822 O O . ARG B 1 37 ? -24.05800 12.58600 -16.09600 0.918 43.25972 37 ARG B O 1
ATOM 830 N N . GLU B 1 38 ? -25.32400 11.43300 -14.65900 0.868 39.72598 38 GLU B N 1
ATOM 831 C CA . GLU B 1 38 ? -25.07300 12.40400 -13.60400 0.868 41.74395 38 GLU B CA 1
ATOM 832 C C . GLU B 1 38 ? -23.61300 12.38500 -13.16800 0.868 42.95669 38 GLU B C 1
ATOM 833 O O . GLU B 1 38 ? -22.98700 13.43500 -13.01400 0.868 43.58545 38 GLU B O 1
ATOM 839 N N . THR B 1 39 ? -23.05100 11.20400 -12.97800 1.000 41.88203 39 THR B N 1
ATOM 840 C CA . THR B 1 39 ? -21.80000 11.04900 -12.26000 1.000 41.52521 39 THR B CA 1
ATOM 841 C C . THR B 1 39 ? -20.67500 10.48800 -13.10000 1.000 42.19668 39 THR B C 1
ATOM 842 O O . THR B 1 39 ? -19.51200 10.54700 -12.67300 1.000 45.13944 39 THR B O 1
ATOM 846 N N . ASP B 1 40 ? -20.99200 9.92300 -14.25200 1.000 44.15331 40 ASP B N 1
ATOM 847 C CA . ASP B 1 40 ? -20.09400 9.10200 -15.05200 1.000 45.12883 40 ASP B CA 1
ATOM 848 C C . ASP B 1 40 ? -19.57600 7.90600 -14.27100 1.000 43.32676 40 ASP B C 1
ATOM 849 O O . ASP B 1 40 ? -18.57300 7.30700 -14.66200 1.000 44.49000 40 ASP B O 1
ATOM 854 N N . GLY B 1 41 ? -20.23800 7.55100 -13.16300 1.000 39.01061 41 GLY B N 1
ATOM 855 C CA . GLY B 1 41 ? -19.92600 6.34700 -12.43900 1.000 36.74419 41 GLY B CA 1
ATOM 856 C C . GLY B 1 41 ? -20.92800 5.25600 -12.74300 1.000 33.49760 41 GLY B C 1
ATOM 857 O O . GLY B 1 41 ? -21.87200 5.42700 -13.51400 1.000 35.35969 41 GLY B O 1
ATOM 858 N N . THR B 1 42 ? -20.71300 4.11400 -12.12200 1.000 30.66262 42 THR B N 1
ATOM 859 C CA . THR B 1 42 ? -21.60800 2.98900 -12.29000 1.000 28.21062 42 THR B CA 1
ATOM 860 C C . THR B 1 42 ? -22.79000 3.11900 -11.35400 1.000 27.43480 42 THR B C 1
ATOM 861 O O . THR B 1 42 ? -22.62400 3.35000 -10.14600 1.000 30.21626 42 THR B O 1
ATOM 865 N N . SER B 1 43 ? -23.97200 3.03900 -11.91000 1.000 26.75962 43 SER B N 1
ATOM 866 C CA . SER B 1 43 ? -25.19900 3.10400 -11.14200 1.000 24.40144 43 SER B CA 1
ATOM 867 C C . SER B 1 43 ? -26.04500 1.88500 -11.43300 1.000 24.79735 43 SER B C 1
ATOM 868 O O . SER B 1 43 ? -25.85800 1.16500 -12.43200 1.000 24.97640 43 SER B O 1
ATOM 871 N N . ILE B 1 44 ? -26.95500 1.60900 -10.50300 1.000 25.46376 44 ILE B N 1
ATOM 872 C CA . ILE B 1 44 ? -27.82900 0.46700 -10.63100 1.000 23.94640 44 ILE B CA 1
ATOM 873 C C . ILE B 1 44 ? -29.22200 0.90900 -10.23200 1.000 25.42618 44 ILE B C 1
ATOM 874 O O . ILE B 1 44 ? -29.44400 1.40200 -9.12000 1.000 26.84262 44 ILE B O 1
ATOM 879 N N . VAL B 1 45 ? -30.18000 0.73800 -11.13200 1.000 24.77469 45 VAL B N 1
ATOM 880 C CA . VAL B 1 45 ? -31.55700 0.91000 -10.75200 1.000 23.42856 45 VAL B CA 1
ATOM 881 C C . VAL B 1 45 ? -32.15000 -0.46200 -10.48300 1.000 23.21477 45 VAL B C 1
ATOM 882 O O . VAL B 1 45 ? -31.67300 -1.48500 -10.98000 1.000 25.47900 45 VAL B O 1
ATOM 886 N N . TYR B 1 46 ? -33.19100 -0.49800 -9.65300 1.000 25.18556 46 TYR B N 1
ATOM 887 C CA . TYR B 1 46 ? -33.80000 -1.78000 -9.33500 1.000 24.87474 46 TYR B CA 1
ATOM 888 C C . TYR B 1 46 ? -35.24300 -1.55300 -8.94700 1.000 26.36139 46 TYR B C 1
ATOM 889 O O . TYR B 1 46 ? -35.63200 -0.45400 -8.51300 1.000 28.21015 46 TYR B O 1
ATOM 898 N N . ARG B 1 47 ? -36.02100 -2.61500 -9.09700 1.000 27.74202 47 ARG B N 1
ATOM 899 C CA . ARG B 1 47 ? -37.43500 -2.58100 -8.76500 1.000 29.96620 47 ARG B CA 1
ATOM 900 C C . ARG B 1 47 ? -37.60100 -2.82700 -7.27700 1.000 32.83923 47 ARG B C 1
ATOM 901 O O . ARG B 1 47 ? -37.19100 -3.88500 -6.77800 1.000 33.78149 47 ARG B O 1
ATOM 909 N N . ARG B 1 48 ? -38.18200 -1.85600 -6.58400 1.000 35.41120 48 ARG B N 1
ATOM 910 C CA . ARG B 1 48 ? -38.58600 -2.09300 -5.21400 1.000 40.77297 48 ARG B CA 1
ATOM 911 C C . ARG B 1 48 ? -39.92400 -2.82400 -5.17000 1.000 47.09832 48 ARG B C 1
ATOM 912 O O . ARG B 1 48 ? -40.69600 -2.83400 -6.13100 1.000 48.08686 48 ARG B O 1
ATOM 920 N N . LYS B 1 49 ? -40.21000 -3.41500 -4.01200 1.000 51.49535 49 LYS B N 1
ATOM 921 C CA . LYS B 1 49 ? -41.47000 -4.13900 -3.84900 1.000 56.76744 49 LYS B CA 1
ATOM 922 C C . LYS B 1 49 ? -42.66900 -3.21800 -4.01600 1.000 57.87723 49 LYS B C 1
ATOM 923 O O . LYS B 1 49 ? -43.71400 -3.63500 -4.53200 1.000 60.42519 49 LYS B O 1
ATOM 929 N N . ASP B 1 50 ? -42.53500 -1.95800 -3.61200 1.000 55.62077 50 ASP B N 1
ATOM 930 C CA . ASP B 1 50 ? -43.66500 -1.05300 -3.70700 1.000 55.10265 50 ASP B CA 1
ATOM 931 C C . ASP B 1 50 ? -43.86300 -0.49300 -5.10300 1.000 55.34698 50 ASP B C 1
ATOM 932 O O . ASP B 1 50 ? -44.69100 0.40500 -5.27200 1.000 56.25172 50 ASP B O 1
ATOM 937 N N . GLY B 1 51 ? -43.13900 -1.00400 -6.10500 1.000 55.71404 51 GLY B N 1
ATOM 938 C CA . GLY B 1 51 ? -43.25700 -0.52500 -7.46400 1.000 53.90340 51 GLY B CA 1
ATOM 939 C C . GLY B 1 51 ? -42.51800 0.75900 -7.72500 1.000 51.37645 51 GLY B C 1
ATOM 940 O O . GLY B 1 51 ? -42.49900 1.23200 -8.87300 1.000 53.27024 51 GLY B O 1
ATOM 941 N N . LYS B 1 52 ? -41.91900 1.35400 -6.69900 1.000 45.36857 52 LYS B N 1
ATOM 942 C CA . LYS B 1 52 ? -41.01100 2.43400 -6.98100 1.000 42.17980 52 LYS B CA 1
ATOM 943 C C . LYS B 1 52 ? -39.68100 1.82600 -7.40600 1.000 38.68921 52 LYS B C 1
ATOM 944 O O . LYS B 1 52 ? -39.49300 0.60300 -7.41000 1.000 40.19662 52 LYS B O 1
ATOM 950 N N . TYR B 1 53 ? -38.73600 2.66900 -7.76100 1.000 33.97392 53 TYR B N 1
ATOM 951 C CA . TYR B 1 53 ? -37.44700 2.18800 -8.23600 1.000 30.44611 53 TYR B CA 1
ATOM 952 C C . TYR B 1 53 ? -36.35700 2.70200 -7.32700 1.000 33.02238 53 TYR B C 1
ATOM 953 O O . TYR B 1 53 ? -36.39400 3.86500 -6.89900 1.000 36.96270 53 TYR B O 1
ATOM 962 N N . GLY B 1 54 ? -35.41500 1.82800 -6.99800 1.000 30.48372 54 GLY B N 1
ATOM 963 C CA . GLY B 1 54 ? -34.24800 2.25800 -6.26900 1.000 30.48049 54 GLY B CA 1
ATOM 964 C C . GLY B 1 54 ? -33.12300 2.63900 -7.19100 1.000 29.08828 54 GLY B C 1
ATOM 965 O O . GLY B 1 54 ? -33.06800 2.19400 -8.35200 1.000 29.42142 54 GLY B O 1
ATOM 966 N N . LEU B 1 55 ? -32.21500 3.46400 -6.69300 1.000 29.75475 55 LEU B N 1
ATOM 967 C CA . LEU B 1 55 ? -31.05200 3.89100 -7.45900 1.000 30.48733 55 LEU B CA 1
ATOM 968 C C . LEU B 1 55 ? -29.84200 3.84800 -6.55600 1.000 32.21171 55 LEU B C 1
ATOM 969 O O . LEU B 1 55 ? -29.82200 4.54400 -5.53100 1.000 33.85419 55 LEU B O 1
ATOM 974 N N . ILE B 1 56 ? -28.85900 3.02200 -6.89100 1.000 28.69541 56 ILE B N 1
ATOM 975 C CA . ILE B 1 56 ? -27.58500 3.00100 -6.18800 1.000 29.23872 56 ILE B CA 1
ATOM 976 C C . ILE B 1 56 ? -26.59900 3.68300 -7.09900 1.000 28.94558 56 ILE B C 1
ATOM 977 O O . ILE B 1 56 ? -26.35700 3.17000 -8.19300 1.000 30.86643 56 ILE B O 1
ATOM 982 N N . GLN B 1 57 ? -26.11100 4.85000 -6.72000 1.000 31.28738 57 GLN B N 1
ATOM 983 C CA . GLN B 1 57 ? -25.09800 5.56000 -7.49100 1.000 34.00295 57 GLN B CA 1
ATOM 984 C C . GLN B 1 57 ? -23.75700 5.36500 -6.82500 1.000 34.91557 57 GLN B C 1
ATOM 985 O O . GLN B 1 57 ? -23.55600 5.84700 -5.70900 1.000 39.93112 57 GLN B O 1
ATOM 991 N N . THR B 1 58 ? -22.84700 4.66800 -7.49100 1.000 34.96735 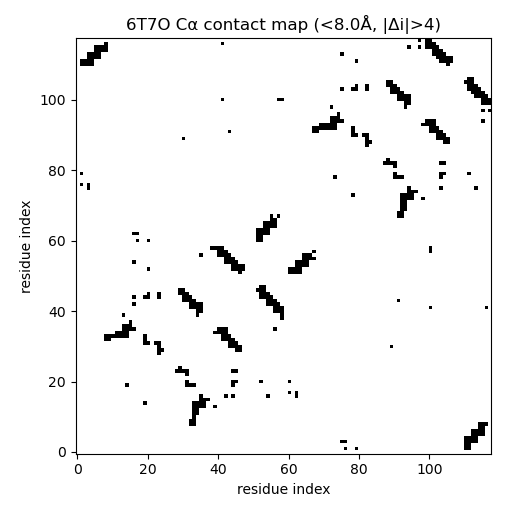58 THR B N 1
ATOM 992 C CA . THR B 1 58 ? -21.51700 4.46600 -6.93900 1.000 34.99249 58 THR B CA 1
ATOM 993 C C . THR B 1 58 ? -20.55300 5.46700 -7.54900 1.000 39.20856 58 THR B C 1
ATOM 994 O O . THR B 1 58 ? -20.79000 5.98000 -8.63700 1.000 39.68505 58 THR B O 1
ATOM 998 N N . SER B 1 59 ? -19.45900 5.75300 -6.83800 1.000 44.29159 59 SER B N 1
ATOM 999 C CA . SER B 1 59 ? -18.54600 6.81200 -7.28000 1.000 50.17544 59 SER B CA 1
ATOM 1000 C C . SER B 1 59 ? -17.74300 6.37500 -8.47900 1.000 53.02954 59 SER B C 1
ATOM 1001 O O . SER B 1 59 ? -17.55400 5.17400 -8.66500 1.000 55.80845 59 SER B O 1
#

CATH classification: 3.30.505.50

InterPro domains:
  IPR003489 Ribosome hibernation promoting factor/RaiA [PF02482] (5-96)
  IPR003489 Ribosome hibernation promoting factor/RaiA [TIGR00741] (4-102)
  IPR003489 Ribosome hibernation promoting factor/RaiA [cd00552] (3-95)
  IPR032528 Sigma 54 modulation/S30EA ribosomal protein, C-terminal [PF16321] (129-184)
  IPR034694 Ribosome hibernation promoting factor, long/plastid [MF_00839] (2-188)
  IPR036567 Ribosome hibernation promotion factor-like [G3DSA:3.30.160.100] (3-110)
  IPR036567 Ribosome hibernation promotion factor-like [SSF69754] (4-113)
  IPR038416 Sigma 54 modulation/S30EA ribosomal protein, C-terminal domain superfamily [G3DSA:3.30.505.50] (142-190)
  IPR050574 HPF/YfiA ribosome-associated [PTHR33231] (2-189)

Foldseek 3Di:
DDDDDDDDAPDADADAVVVQVVVCVVVVHFKHWYQHPVPSFIKMWGADPVRDIDMDGDD/DDDDDDDDAPDADADAVVVQVVVCVVVVHFKHWYQHPVPSAIKMWGQDPVRDIDIDGDD